Protein AF-A0A5C8I1K1-F1 (afdb_monomer_lite)

Structure (mmCIF, N/CA/C/O backbone):
data_AF-A0A5C8I1K1-F1
#
_entry.id   AF-A0A5C8I1K1-F1
#
loop_
_atom_site.group_PDB
_atom_site.id
_atom_site.type_symbol
_atom_site.label_atom_id
_atom_site.label_alt_id
_atom_site.label_comp_id
_atom_site.label_asym_id
_atom_site.label_entity_id
_atom_site.label_seq_id
_atom_site.pdbx_PDB_ins_code
_atom_site.Cartn_x
_atom_site.Cartn_y
_atom_site.Cartn_z
_atom_site.occupancy
_atom_site.B_iso_or_equiv
_atom_site.auth_seq_id
_atom_site.auth_comp_id
_atom_site.auth_asym_id
_atom_site.auth_atom_id
_atom_site.pdbx_PDB_model_num
ATOM 1 N N . MET A 1 1 ? 24.260 -15.957 4.830 1.00 52.78 1 MET A N 1
ATOM 2 C CA . MET A 1 1 ? 23.474 -16.731 3.840 1.00 52.78 1 MET A CA 1
ATOM 3 C C . MET A 1 1 ? 22.356 -17.587 4.437 1.00 52.78 1 MET A C 1
ATOM 5 O O . MET A 1 1 ? 21.300 -17.612 3.821 1.00 52.78 1 MET A O 1
ATOM 9 N N . SER A 1 2 ? 22.524 -18.307 5.565 1.00 58.84 2 SER A N 1
ATOM 10 C CA . SER A 1 2 ? 21.378 -18.971 6.241 1.00 58.84 2 SER A CA 1
ATOM 11 C C . SER A 1 2 ? 20.695 -18.101 7.308 1.00 58.84 2 SER A C 1
ATOM 13 O O . SER A 1 2 ? 19.540 -18.364 7.617 1.00 58.84 2 SER A O 1
ATOM 15 N N . GLY A 1 3 ? 21.390 -17.091 7.851 1.00 59.41 3 GLY A N 1
ATOM 16 C CA . GLY A 1 3 ? 20.827 -16.131 8.815 1.00 59.41 3 GLY A CA 1
ATOM 17 C C . GLY A 1 3 ? 19.867 -15.143 8.152 1.00 59.41 3 GLY A C 1
ATOM 18 O O . GLY A 1 3 ? 18.716 -15.062 8.540 1.00 59.41 3 GLY A O 1
ATOM 19 N N . ASP A 1 4 ? 20.291 -14.533 7.046 1.00 62.56 4 ASP A N 1
ATOM 20 C CA . ASP A 1 4 ? 19.540 -13.466 6.361 1.00 62.56 4 ASP A CA 1
ATOM 21 C C . ASP A 1 4 ? 18.127 -13.898 5.906 1.00 62.56 4 ASP A C 1
ATOM 23 O O . ASP A 1 4 ? 17.159 -13.152 6.018 1.00 62.56 4 ASP A O 1
ATOM 27 N N . ARG A 1 5 ? 17.976 -15.140 5.422 1.00 63.59 5 ARG A N 1
ATOM 28 C CA . ARG A 1 5 ? 16.662 -15.686 5.024 1.00 63.59 5 ARG A CA 1
ATOM 29 C C . ARG A 1 5 ? 15.757 -15.936 6.229 1.00 63.59 5 ARG A C 1
ATOM 31 O O . ARG A 1 5 ? 14.549 -15.746 6.145 1.00 63.59 5 ARG A O 1
ATOM 38 N N . HIS A 1 6 ? 16.352 -16.379 7.334 1.00 68.19 6 HIS A N 1
ATOM 39 C CA . HIS A 1 6 ? 15.637 -16.609 8.582 1.00 68.19 6 HIS A CA 1
ATOM 40 C C . HIS A 1 6 ? 15.154 -15.284 9.186 1.00 68.19 6 HIS A C 1
ATOM 42 O O . HIS A 1 6 ? 14.041 -15.222 9.699 1.00 68.19 6 HIS A O 1
ATOM 48 N N . ASP A 1 7 ? 15.939 -14.214 9.039 1.00 75.50 7 ASP A N 1
ATOM 49 C CA . ASP A 1 7 ? 15.581 -12.871 9.500 1.00 75.50 7 ASP A CA 1
ATOM 50 C C . ASP A 1 7 ? 14.421 -12.273 8.684 1.00 75.50 7 ASP A C 1
ATOM 52 O O . ASP A 1 7 ? 13.480 -11.734 9.268 1.00 75.50 7 ASP A O 1
ATOM 56 N N . SER A 1 8 ? 14.412 -12.448 7.355 1.00 78.62 8 SER A N 1
ATOM 57 C CA . SER A 1 8 ? 13.278 -12.061 6.492 1.00 78.62 8 SER A CA 1
ATOM 58 C C . SER A 1 8 ? 11.990 -12.833 6.831 1.00 78.62 8 SER A C 1
ATOM 60 O O . SER A 1 8 ? 10.922 -12.240 7.010 1.00 78.62 8 SER A O 1
ATOM 62 N N . GLU A 1 9 ? 12.069 -14.157 7.000 1.00 81.75 9 GLU A N 1
ATOM 63 C CA . GLU A 1 9 ? 10.913 -14.966 7.413 1.00 81.75 9 GLU A CA 1
ATOM 64 C C . GLU A 1 9 ? 10.398 -14.558 8.803 1.00 81.75 9 GLU A C 1
ATOM 66 O O . GLU A 1 9 ? 9.186 -14.431 9.005 1.00 81.75 9 GLU A O 1
ATOM 71 N N . SER A 1 10 ? 11.311 -14.289 9.740 1.00 84.50 10 SER A N 1
ATOM 72 C CA . SER A 1 10 ? 10.992 -13.817 11.090 1.00 84.50 10 SER A CA 1
ATOM 73 C C . SER A 1 10 ? 10.306 -12.446 11.073 1.00 84.50 10 SER A C 1
ATOM 75 O O . SER A 1 10 ? 9.280 -12.261 11.733 1.00 84.50 10 SER A O 1
ATOM 77 N N . LEU A 1 11 ? 10.784 -11.504 10.252 1.00 86.56 11 LEU A N 1
ATOM 78 C CA . LEU A 1 11 ? 10.153 -10.195 10.060 1.00 86.56 11 LEU A CA 1
ATOM 79 C C . LEU A 1 11 ? 8.714 -10.330 9.556 1.00 86.56 11 LEU A C 1
ATOM 81 O O . LEU A 1 11 ? 7.791 -9.753 10.132 1.00 86.56 11 LEU A O 1
ATOM 85 N N . ARG A 1 12 ? 8.506 -11.105 8.488 1.00 89.00 12 ARG A N 1
ATOM 86 C CA . ARG A 1 12 ? 7.179 -11.322 7.891 1.00 89.00 12 ARG A CA 1
ATOM 87 C C . ARG A 1 12 ? 6.207 -11.975 8.882 1.00 89.00 12 ARG A C 1
ATOM 89 O O . ARG A 1 12 ? 5.030 -11.599 8.942 1.00 89.00 12 ARG A O 1
ATOM 96 N N . ALA A 1 13 ? 6.696 -12.915 9.694 1.00 87.25 13 ALA A N 1
ATOM 97 C CA . ALA A 1 13 ? 5.924 -13.510 10.781 1.00 87.25 13 ALA A CA 1
ATOM 98 C C . ALA A 1 13 ? 5.554 -12.466 11.850 1.00 87.25 13 ALA A C 1
ATOM 100 O O . ALA A 1 13 ? 4.394 -12.395 12.264 1.00 87.25 13 ALA A O 1
ATOM 101 N N . HIS A 1 14 ? 6.499 -11.605 12.239 1.00 90.56 14 HIS A N 1
ATOM 102 C CA . HIS A 1 14 ? 6.265 -10.546 13.219 1.00 90.56 14 HIS A CA 1
ATOM 103 C C . HIS A 1 14 ? 5.220 -9.535 12.734 1.00 90.56 14 HIS A C 1
ATOM 105 O O . HIS A 1 14 ? 4.278 -9.223 13.466 1.00 90.56 14 HIS A O 1
ATOM 111 N N . VAL A 1 15 ? 5.320 -9.110 11.471 1.00 92.19 15 VAL A N 1
ATOM 112 C CA . VAL A 1 15 ? 4.366 -8.211 10.803 1.00 92.19 15 VAL A CA 1
ATOM 113 C C . VAL A 1 15 ? 2.941 -8.730 10.929 1.00 92.19 15 VAL A C 1
ATOM 115 O O . VAL A 1 15 ? 2.056 -7.983 11.326 1.00 92.19 15 VAL A O 1
ATOM 118 N N . SER A 1 16 ? 2.710 -10.023 10.708 1.00 87.00 16 SER A N 1
ATOM 119 C CA . SER A 1 16 ? 1.366 -10.610 10.808 1.00 87.00 16 SER A CA 1
ATOM 120 C C . SER A 1 16 ? 0.750 -10.521 12.216 1.00 87.00 16 SER A C 1
ATOM 122 O O . SER A 1 16 ? -0.476 -10.504 12.343 1.00 87.00 16 SER A O 1
ATOM 124 N N . SER A 1 17 ? 1.584 -10.455 13.260 1.00 85.69 17 SER A N 1
ATOM 125 C CA . SER A 1 17 ? 1.177 -10.378 14.673 1.00 85.69 17 SER A CA 1
ATOM 126 C C . SER A 1 17 ? 1.163 -8.959 15.255 1.00 85.69 17 SER A C 1
ATOM 128 O O . SER A 1 17 ? 0.615 -8.743 16.336 1.00 85.69 17 SER A O 1
ATOM 130 N N . PHE A 1 18 ? 1.751 -7.988 14.554 1.00 90.00 18 PHE A N 1
ATOM 131 C CA . PHE A 1 18 ? 1.874 -6.618 15.033 1.00 90.00 18 PHE A CA 1
ATOM 132 C C . PHE A 1 18 ? 0.512 -5.914 15.066 1.00 90.00 18 PHE A C 1
ATOM 134 O O . PHE A 1 18 ? -0.189 -5.840 14.055 1.00 90.00 18 PHE A O 1
ATOM 141 N N . ALA A 1 19 ? 0.153 -5.367 16.229 1.00 86.19 19 ALA A N 1
ATOM 142 C CA . ALA A 1 19 ? -1.132 -4.705 16.466 1.00 86.19 19 ALA A CA 1
ATOM 143 C C . ALA A 1 19 ? -1.031 -3.175 16.622 1.00 86.19 19 ALA A C 1
ATOM 145 O O . ALA A 1 19 ? -2.059 -2.522 16.762 1.00 86.19 19 ALA A O 1
ATOM 146 N N . GLY A 1 20 ? 0.181 -2.604 16.626 1.00 86.50 20 GLY A N 1
ATOM 147 C CA . GLY A 1 20 ? 0.392 -1.189 16.959 1.00 86.50 20 GLY A CA 1
ATOM 148 C C . GLY A 1 20 ? -0.003 -0.202 15.857 1.00 86.50 20 GLY A C 1
ATOM 149 O O . GLY A 1 20 ? -0.354 0.929 16.161 1.00 86.50 20 GLY A O 1
ATOM 150 N N . ALA A 1 21 ? 0.053 -0.623 14.595 1.00 95.19 21 ALA A N 1
ATOM 151 C CA . ALA A 1 21 ? -0.306 0.172 13.422 1.00 95.19 21 ALA A CA 1
ATOM 152 C C . ALA A 1 21 ? -0.534 -0.762 12.216 1.00 95.19 21 ALA A C 1
ATOM 154 O O . ALA A 1 21 ? -0.095 -1.919 12.248 1.00 95.19 21 ALA A O 1
ATOM 155 N N . PRO A 1 22 ? -1.201 -0.309 11.143 1.00 98.00 22 PRO A N 1
ATOM 156 C CA . PRO A 1 22 ? -1.142 -0.973 9.846 1.00 98.00 22 PRO A CA 1
ATOM 157 C C . PRO A 1 22 ? 0.303 -1.175 9.393 1.00 98.00 22 PRO A C 1
ATOM 159 O O . PRO A 1 22 ? 1.097 -0.233 9.386 1.00 98.00 22 PRO A O 1
ATOM 162 N N . VAL A 1 23 ? 0.635 -2.401 8.997 1.00 97.56 23 VAL A N 1
ATOM 163 C CA . VAL A 1 23 ? 1.977 -2.727 8.519 1.00 97.56 23 VAL A CA 1
ATOM 164 C C . VAL A 1 23 ? 1.942 -3.814 7.454 1.00 97.56 23 VAL A C 1
ATOM 166 O O . VAL A 1 23 ? 1.181 -4.784 7.562 1.00 97.56 23 VAL A O 1
ATOM 169 N N . LEU A 1 24 ? 2.792 -3.664 6.441 1.00 97.75 24 LEU A N 1
ATOM 170 C CA . LEU A 1 24 ? 3.030 -4.677 5.420 1.00 97.75 24 LEU A CA 1
ATOM 171 C C . LEU A 1 24 ? 4.499 -4.732 5.001 1.00 97.75 24 LEU A C 1
ATOM 173 O O . LEU A 1 24 ? 5.255 -3.785 5.204 1.00 97.75 24 LEU A O 1
ATOM 177 N N . VAL A 1 25 ? 4.886 -5.852 4.398 1.00 96.75 25 VAL A N 1
ATOM 178 C CA . VAL A 1 25 ? 6.169 -6.050 3.720 1.00 96.75 25 VAL A CA 1
ATOM 179 C C . VAL A 1 25 ? 5.888 -6.315 2.256 1.00 96.75 25 VAL A C 1
ATOM 181 O O . VAL A 1 25 ? 4.995 -7.105 1.938 1.00 96.75 25 VAL A O 1
ATOM 184 N N . ARG A 1 26 ? 6.674 -5.708 1.372 1.00 95.69 26 ARG A N 1
ATOM 185 C CA . ARG A 1 26 ? 6.613 -5.950 -0.070 1.00 95.69 26 ARG A CA 1
ATOM 186 C C . ARG A 1 26 ? 7.982 -6.302 -0.645 1.00 95.69 26 ARG A C 1
ATOM 188 O O . ARG A 1 26 ? 9.004 -5.854 -0.124 1.00 95.69 26 ARG A O 1
ATOM 195 N N . ASP A 1 27 ? 7.995 -7.071 -1.730 1.00 95.12 27 ASP A N 1
ATOM 196 C CA . ASP A 1 27 ? 9.209 -7.340 -2.507 1.00 95.12 27 ASP A CA 1
ATOM 197 C C . ASP A 1 27 ? 9.557 -6.178 -3.452 1.00 95.12 27 ASP A C 1
ATOM 199 O O . ASP A 1 27 ? 8.813 -5.208 -3.621 1.00 95.12 27 ASP A O 1
ATOM 203 N N . ARG A 1 28 ? 10.708 -6.287 -4.110 1.00 93.31 28 ARG A N 1
ATOM 204 C CA . ARG A 1 28 ? 11.190 -5.339 -5.121 1.00 93.31 28 ARG A CA 1
ATOM 205 C C . ARG A 1 28 ? 10.287 -5.198 -6.349 1.00 93.31 28 ARG A C 1
ATOM 207 O O . ARG A 1 28 ? 10.450 -4.253 -7.113 1.00 93.31 28 ARG A O 1
ATOM 214 N N . HIS A 1 29 ? 9.364 -6.124 -6.580 1.00 95.12 29 HIS A N 1
ATOM 215 C CA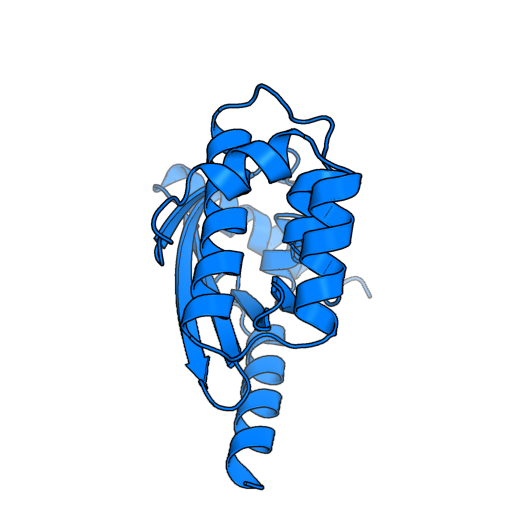 . HIS A 1 29 ? 8.392 -6.068 -7.675 1.00 95.12 29 HIS A CA 1
ATOM 216 C C . HIS A 1 29 ? 7.051 -5.479 -7.213 1.00 95.12 29 HIS A C 1
ATOM 218 O O . HIS A 1 29 ? 6.112 -5.423 -8.006 1.00 95.12 29 HIS A O 1
ATOM 224 N N . LEU A 1 30 ? 6.982 -5.010 -5.962 1.00 96.12 30 LEU A N 1
ATOM 225 C CA . LEU A 1 30 ? 5.813 -4.458 -5.276 1.00 96.12 30 LEU A CA 1
ATOM 226 C C . LEU A 1 30 ? 4.714 -5.481 -4.965 1.00 96.12 30 LEU A C 1
ATOM 228 O O . LEU A 1 30 ? 3.540 -5.128 -4.858 1.00 96.12 30 LEU A O 1
ATOM 232 N N . THR A 1 31 ? 5.076 -6.751 -4.806 1.00 97.19 31 THR A N 1
ATOM 233 C CA . THR A 1 31 ? 4.167 -7.790 -4.310 1.00 97.19 31 THR A CA 1
ATOM 234 C C . THR A 1 31 ? 4.169 -7.803 -2.790 1.00 97.19 31 THR A C 1
ATOM 236 O O . THR A 1 31 ? 5.232 -7.858 -2.174 1.00 97.19 31 THR A O 1
ATOM 239 N N . VAL A 1 32 ? 2.989 -7.793 -2.171 1.00 97.75 32 VAL A N 1
ATOM 240 C CA . VAL A 1 32 ? 2.843 -7.885 -0.714 1.00 97.75 32 VAL A CA 1
ATOM 241 C C . VAL A 1 32 ? 3.209 -9.296 -0.244 1.00 97.75 32 VAL A C 1
ATOM 243 O O . VAL A 1 32 ? 2.549 -10.273 -0.596 1.00 97.75 32 VAL A O 1
ATOM 246 N N . LEU A 1 33 ? 4.246 -9.404 0.582 1.00 96.19 33 LEU A N 1
ATOM 247 C CA . LEU A 1 33 ? 4.761 -10.663 1.134 1.00 96.19 33 LEU A CA 1
ATOM 248 C C . LEU A 1 33 ? 4.193 -10.967 2.521 1.00 96.19 33 LEU A C 1
ATOM 250 O O . LEU A 1 33 ? 4.008 -12.127 2.881 1.00 96.19 33 LEU A O 1
ATOM 254 N N . ALA A 1 34 ? 3.914 -9.924 3.301 1.00 96.75 34 ALA A N 1
ATOM 255 C CA . ALA A 1 34 ? 3.273 -10.014 4.604 1.00 96.75 34 ALA A CA 1
ATOM 256 C C . ALA A 1 34 ? 2.426 -8.768 4.838 1.00 96.75 34 ALA A C 1
ATOM 258 O O . ALA A 1 34 ? 2.772 -7.685 4.385 1.00 96.75 34 ALA A O 1
ATOM 259 N N . SER A 1 35 ? 1.327 -8.909 5.565 1.00 97.88 35 SER A N 1
ATOM 260 C CA . SER A 1 35 ? 0.488 -7.784 5.972 1.00 97.88 35 SER A CA 1
ATOM 261 C C . SER A 1 35 ? -0.209 -8.153 7.263 1.00 97.88 35 SER A C 1
ATOM 263 O O . SER A 1 35 ? -0.674 -9.287 7.410 1.00 97.88 35 SER A O 1
ATOM 265 N N . ASN A 1 36 ? -0.346 -7.208 8.185 1.00 97.31 36 ASN A N 1
ATOM 266 C CA . ASN A 1 36 ? -1.186 -7.430 9.352 1.00 97.31 36 ASN A CA 1
ATOM 267 C C . ASN A 1 36 ? -2.682 -7.286 8.993 1.00 97.31 36 ASN A C 1
ATOM 269 O O . ASN A 1 36 ? -3.021 -6.751 7.930 1.00 97.31 36 ASN A O 1
ATOM 273 N N . PRO A 1 37 ? -3.599 -7.797 9.838 1.00 96.50 37 PRO A N 1
ATOM 274 C CA . PRO A 1 37 ? -5.038 -7.676 9.604 1.00 96.50 37 PRO A CA 1
ATOM 275 C C . PRO A 1 37 ? -5.521 -6.229 9.459 1.00 96.50 37 PRO A C 1
ATOM 277 O O . PRO A 1 37 ? -6.414 -5.970 8.659 1.00 96.50 37 PRO A O 1
ATOM 280 N N . LEU A 1 38 ? -4.916 -5.294 10.199 1.00 97.38 38 LEU A N 1
ATOM 281 C CA . LEU A 1 38 ? -5.307 -3.889 10.170 1.00 97.38 38 LEU A CA 1
ATOM 282 C C . LEU A 1 38 ? -4.988 -3.229 8.820 1.00 97.38 38 LEU A C 1
ATOM 284 O O . LEU A 1 38 ? -5.847 -2.549 8.273 1.00 97.38 38 LEU A O 1
ATOM 288 N N . ALA A 1 39 ? -3.819 -3.493 8.228 1.00 97.56 39 ALA A N 1
ATOM 289 C CA . ALA A 1 39 ? -3.497 -3.036 6.876 1.00 97.56 39 ALA A CA 1
ATOM 290 C C . ALA A 1 39 ? -4.460 -3.620 5.832 1.00 97.56 39 ALA A C 1
ATOM 292 O O . ALA A 1 39 ? -5.007 -2.880 5.020 1.00 97.56 39 ALA A O 1
ATOM 293 N N . ARG A 1 40 ? -4.780 -4.918 5.898 1.00 96.62 40 ARG A N 1
ATOM 294 C CA . ARG A 1 40 ? -5.752 -5.525 4.964 1.00 96.62 40 ARG A CA 1
ATOM 295 C C . ARG A 1 40 ? -7.157 -4.928 5.062 1.00 96.62 40 ARG A C 1
ATOM 297 O O . ARG A 1 40 ? -7.895 -4.969 4.084 1.00 96.62 40 ARG A O 1
ATOM 304 N N . ALA A 1 41 ? -7.531 -4.383 6.218 1.00 96.19 41 ALA A N 1
ATOM 305 C CA . ALA A 1 41 ? -8.818 -3.719 6.405 1.00 96.19 41 ALA A CA 1
ATOM 306 C C . ALA A 1 41 ? -8.884 -2.316 5.769 1.00 96.19 41 ALA A C 1
ATOM 308 O O . ALA A 1 41 ? -9.976 -1.769 5.625 1.00 96.19 41 ALA A O 1
ATOM 309 N N . ILE A 1 42 ? -7.740 -1.734 5.391 1.00 96.31 42 ILE A N 1
ATOM 310 C CA . ILE A 1 42 ? -7.655 -0.412 4.749 1.00 96.31 42 ILE A CA 1
ATOM 311 C C . ILE A 1 42 ? -7.907 -0.518 3.248 1.00 96.31 42 ILE A C 1
ATOM 313 O O . ILE A 1 42 ? -8.612 0.313 2.684 1.00 96.31 42 ILE A O 1
ATOM 317 N N . SER A 1 43 ? -7.318 -1.520 2.590 1.00 94.25 43 SER A N 1
ATOM 318 C CA . SER A 1 43 ? -7.414 -1.681 1.140 1.00 94.25 43 SER A CA 1
ATOM 319 C C . SER A 1 43 ? -7.205 -3.137 0.713 1.00 94.25 43 SER A C 1
ATOM 321 O O . SER A 1 43 ? -6.288 -3.790 1.226 1.00 94.25 43 SER A O 1
ATOM 323 N N . PRO A 1 44 ? -7.954 -3.637 -0.293 1.00 92.88 44 PRO A N 1
ATOM 324 C CA . PRO A 1 44 ? -7.674 -4.925 -0.930 1.00 92.88 44 PRO A CA 1
ATOM 325 C C . PRO A 1 44 ? -6.256 -5.017 -1.510 1.00 92.88 44 PRO A C 1
ATOM 327 O O . PRO A 1 44 ? -5.693 -6.108 -1.568 1.00 92.88 44 PRO A O 1
ATOM 330 N N . ALA A 1 45 ? -5.651 -3.877 -1.873 1.00 94.62 45 ALA A N 1
ATOM 331 C CA . ALA A 1 45 ? -4.272 -3.800 -2.355 1.00 94.62 45 ALA A CA 1
ATOM 332 C C . ALA A 1 45 ? -3.255 -4.375 -1.356 1.00 94.62 45 ALA A C 1
ATOM 334 O O . ALA A 1 45 ? -2.197 -4.852 -1.753 1.00 94.62 45 ALA A O 1
ATOM 335 N N . PHE A 1 46 ? -3.565 -4.331 -0.057 1.00 96.69 46 PHE A N 1
ATOM 336 C CA . PHE A 1 46 ? -2.662 -4.756 1.014 1.00 96.69 46 PHE A CA 1
ATOM 337 C C . PHE A 1 46 ? -2.815 -6.240 1.376 1.00 96.69 46 PHE A C 1
ATOM 339 O O . PHE A 1 46 ? -2.201 -6.719 2.329 1.00 96.69 46 PHE A O 1
ATOM 346 N N . ALA A 1 47 ? -3.613 -7.007 0.630 1.00 96.69 47 ALA A N 1
ATOM 347 C CA . ALA A 1 47 ? -3.678 -8.451 0.810 1.00 96.69 47 ALA A CA 1
ATOM 348 C C . ALA A 1 47 ? -2.375 -9.139 0.358 1.00 96.69 47 ALA A C 1
ATOM 350 O O . ALA A 1 47 ? -1.760 -8.769 -0.639 1.00 96.69 47 ALA A O 1
ATOM 351 N N . VAL A 1 48 ? -1.962 -10.177 1.091 1.00 97.56 48 VAL A N 1
ATOM 352 C CA . VAL A 1 48 ? -0.763 -10.965 0.761 1.00 97.56 48 VAL A CA 1
ATOM 353 C C . VAL A 1 48 ? -0.913 -11.587 -0.629 1.00 97.56 48 VAL A C 1
ATOM 355 O O . VAL A 1 48 ? -1.949 -12.167 -0.944 1.00 97.56 48 VAL A O 1
ATOM 358 N N . GLY A 1 49 ? 0.130 -11.470 -1.451 1.00 96.94 49 GLY A N 1
ATOM 359 C CA . GLY A 1 49 ? 0.165 -11.933 -2.838 1.00 96.94 49 GLY A CA 1
ATOM 360 C C . GLY A 1 49 ? -0.342 -10.917 -3.864 1.00 96.94 49 GLY A C 1
ATOM 361 O O . GLY A 1 49 ? -0.112 -11.113 -5.057 1.00 96.94 49 GLY A O 1
ATOM 362 N N . VAL A 1 50 ? -0.982 -9.822 -3.439 1.00 97.19 50 VAL A N 1
ATOM 363 C CA . VAL A 1 50 ? -1.375 -8.745 -4.356 1.00 97.19 50 VAL A CA 1
ATOM 364 C C . VAL A 1 50 ? -0.142 -7.956 -4.780 1.00 97.19 50 VAL A C 1
ATOM 366 O O . VAL A 1 50 ? 0.729 -7.635 -3.971 1.00 97.19 50 VAL A O 1
ATOM 369 N N . ASN A 1 51 ? -0.066 -7.647 -6.074 1.00 97.31 51 ASN A N 1
ATOM 370 C CA . ASN A 1 51 ? 0.935 -6.744 -6.616 1.00 97.31 51 ASN A CA 1
ATOM 371 C C . ASN A 1 51 ? 0.360 -5.326 -6.671 1.00 97.31 51 ASN A C 1
ATOM 373 O O . ASN A 1 51 ? -0.613 -5.085 -7.386 1.00 97.31 51 ASN A O 1
ATOM 377 N N . LEU A 1 52 ? 0.967 -4.398 -5.932 1.00 95.94 52 LEU A N 1
ATOM 378 C CA . LEU A 1 52 ? 0.459 -3.033 -5.782 1.00 95.94 52 LEU A CA 1
ATOM 379 C C . LEU A 1 52 ? 0.380 -2.291 -7.123 1.00 95.94 52 LEU A C 1
ATOM 381 O O . LEU A 1 52 ? -0.552 -1.522 -7.340 1.00 95.94 52 LEU A O 1
ATOM 385 N N . ALA A 1 53 ? 1.309 -2.557 -8.047 1.00 95.44 53 ALA A N 1
ATOM 386 C CA . ALA A 1 53 ? 1.305 -1.933 -9.366 1.00 95.44 53 ALA A CA 1
ATOM 387 C C . ALA A 1 53 ? 0.188 -2.470 -10.268 1.00 95.44 53 ALA A C 1
ATOM 389 O O . ALA A 1 53 ? -0.517 -1.677 -10.888 1.00 95.44 53 ALA A O 1
ATOM 390 N N . ARG A 1 54 ? -0.047 -3.791 -10.286 1.00 95.12 54 ARG A N 1
ATOM 391 C CA . ARG A 1 54 ? -1.224 -4.354 -10.980 1.00 95.12 54 ARG A CA 1
ATOM 392 C C . ARG A 1 54 ? -2.521 -3.806 -10.407 1.00 95.12 54 ARG A C 1
ATOM 394 O O . ARG A 1 54 ? -3.379 -3.365 -11.165 1.00 95.12 54 ARG A O 1
ATOM 401 N N . TYR A 1 55 ? -2.623 -3.759 -9.081 1.00 93.38 55 TYR A N 1
ATOM 402 C CA . TYR A 1 55 ? -3.810 -3.228 -8.429 1.00 93.38 55 TYR A CA 1
ATOM 403 C C . TYR A 1 55 ? -4.075 -1.776 -8.852 1.00 93.38 55 TYR A C 1
ATOM 405 O O . TYR A 1 55 ? -5.178 -1.447 -9.281 1.00 93.38 55 TYR A O 1
ATOM 413 N N . ALA A 1 56 ? -3.050 -0.919 -8.790 1.00 91.88 56 ALA A N 1
ATOM 414 C CA . ALA A 1 56 ? -3.176 0.508 -9.073 1.00 91.88 56 ALA A CA 1
ATOM 415 C C . ALA A 1 56 ? -3.495 0.824 -10.548 1.00 91.88 56 ALA A C 1
ATOM 417 O O . ALA A 1 56 ? -4.261 1.744 -10.830 1.00 91.88 56 ALA A O 1
ATOM 418 N N . PHE A 1 57 ? -2.922 0.074 -11.493 1.00 91.69 57 PHE A N 1
ATOM 419 C CA . PHE A 1 57 ? -2.990 0.411 -12.920 1.00 91.69 57 PHE A CA 1
ATOM 420 C C . PHE A 1 57 ? -3.936 -0.464 -13.748 1.00 91.69 57 PHE A C 1
ATOM 422 O O . PHE A 1 57 ? -4.289 -0.062 -14.857 1.00 91.69 57 PHE A O 1
ATOM 429 N N . VAL A 1 58 ? -4.340 -1.633 -13.238 1.00 88.88 58 VAL A N 1
ATOM 430 C CA . VAL A 1 58 ? -5.192 -2.597 -13.953 1.00 88.88 58 VAL A CA 1
ATOM 431 C C . VAL A 1 58 ? -6.495 -2.839 -13.196 1.00 88.88 58 VAL A C 1
ATOM 433 O O . VAL A 1 58 ? -7.566 -2.553 -13.728 1.00 88.88 58 VAL A O 1
ATOM 436 N N . ASP A 1 59 ? -6.424 -3.313 -11.950 1.00 82.94 59 ASP A N 1
ATOM 437 C CA . ASP A 1 59 ? -7.622 -3.783 -11.234 1.00 82.94 59 ASP A CA 1
ATOM 438 C C . ASP A 1 59 ? -8.523 -2.630 -10.774 1.00 82.94 59 ASP A C 1
ATOM 440 O O . ASP A 1 59 ? -9.750 -2.733 -10.798 1.00 82.94 59 ASP A O 1
ATOM 444 N N . ALA A 1 60 ? -7.925 -1.504 -10.384 1.00 73.88 60 ALA A N 1
ATOM 445 C CA . ALA A 1 60 ? -8.637 -0.328 -9.896 1.00 73.88 60 ALA A CA 1
ATOM 446 C C . ALA A 1 60 ? -8.705 0.817 -10.925 1.00 73.88 60 ALA A C 1
ATOM 448 O O . ALA A 1 60 ? -8.974 1.961 -10.551 1.00 73.88 60 ALA A O 1
ATOM 449 N N . ALA A 1 61 ? -8.552 0.513 -12.223 1.00 60.34 61 ALA A N 1
ATOM 450 C CA . ALA A 1 61 ? -8.538 1.481 -13.331 1.00 60.34 61 ALA A CA 1
ATOM 451 C C . ALA A 1 61 ? -9.788 2.393 -13.430 1.00 60.34 61 ALA A C 1
ATOM 453 O O . ALA A 1 61 ? -9.769 3.395 -14.140 1.00 60.34 61 ALA A O 1
ATOM 454 N N . GLY A 1 62 ? -10.863 2.097 -12.688 1.00 56.69 62 GLY A N 1
ATOM 455 C CA . GLY A 1 62 ? -12.063 2.935 -12.583 1.00 56.69 62 GLY A CA 1
ATOM 456 C C . GLY A 1 62 ? -11.940 4.198 -11.712 1.00 56.69 62 GLY A C 1
ATOM 457 O O . GLY A 1 62 ? -12.917 4.933 -11.619 1.00 56.69 62 GLY A O 1
ATOM 458 N N . HIS A 1 63 ? -10.789 4.461 -11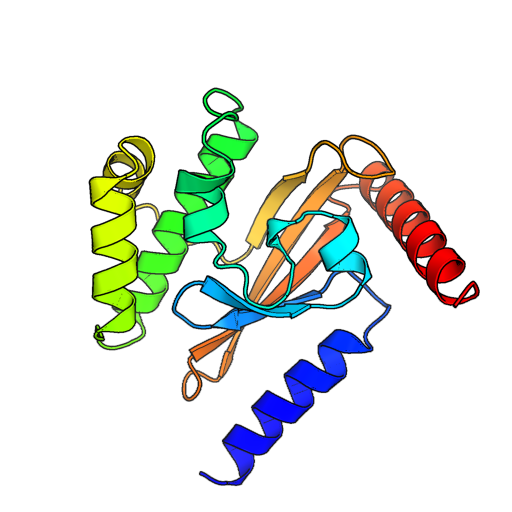.078 1.00 61.56 63 HIS A N 1
ATOM 459 C CA . HIS A 1 63 ? -10.574 5.626 -10.195 1.00 61.56 63 HIS A CA 1
ATOM 460 C C . HIS A 1 63 ? -9.887 6.825 -10.880 1.00 61.56 63 HIS A C 1
ATOM 462 O O . HIS A 1 63 ? -9.500 7.776 -10.201 1.00 61.56 63 HIS A O 1
ATOM 468 N N . ALA A 1 64 ? -9.728 6.795 -12.209 1.00 54.50 64 ALA A N 1
ATOM 469 C CA . ALA A 1 64 ? -9.122 7.887 -12.972 1.00 54.50 64 ALA A CA 1
ATOM 470 C C . ALA A 1 64 ? -9.872 9.219 -12.750 1.00 54.50 64 ALA A C 1
ATOM 472 O O . ALA A 1 64 ? -11.095 9.272 -12.897 1.00 54.50 64 ALA A O 1
ATOM 473 N N . GLY A 1 65 ? -9.140 10.288 -12.407 1.00 55.53 65 GLY A N 1
ATOM 474 C CA . GLY A 1 65 ? -9.699 11.618 -12.118 1.00 55.53 65 GLY A CA 1
ATOM 475 C C . GLY A 1 65 ? -9.926 11.927 -10.632 1.00 55.53 65 GLY A C 1
ATOM 476 O O . GLY A 1 65 ? -10.545 12.939 -10.308 1.00 55.53 65 GLY A O 1
ATOM 477 N N . ASN A 1 66 ? -9.447 11.069 -9.728 1.00 64.94 66 ASN A N 1
ATOM 478 C CA . ASN A 1 66 ? -9.285 11.389 -8.313 1.00 64.94 66 ASN A CA 1
ATOM 479 C C . ASN A 1 66 ? -7.823 11.795 -8.065 1.00 64.94 66 ASN A C 1
ATOM 481 O O . ASN A 1 66 ? -6.939 10.947 -8.164 1.00 64.94 66 ASN A O 1
ATOM 485 N N . ASP A 1 67 ? -7.576 13.054 -7.695 1.00 69.56 67 ASP A N 1
ATOM 486 C CA . ASP A 1 67 ? -6.224 13.599 -7.473 1.00 69.56 67 ASP A CA 1
ATOM 487 C C . ASP A 1 67 ? -5.366 12.735 -6.524 1.00 69.56 67 ASP A C 1
ATOM 489 O O . ASP A 1 67 ? -4.160 12.573 -6.723 1.00 69.56 67 ASP A O 1
ATOM 493 N N . GLY A 1 68 ? -5.982 12.124 -5.503 1.00 74.50 68 GLY A N 1
ATOM 494 C CA . GLY A 1 68 ? -5.286 11.224 -4.579 1.00 74.50 68 GLY A CA 1
ATOM 495 C C . GLY A 1 68 ? -4.840 9.913 -5.234 1.00 74.50 68 GLY A C 1
ATOM 496 O O . GLY A 1 68 ? -3.802 9.355 -4.875 1.00 74.50 68 GLY A O 1
ATOM 497 N N . TRP A 1 69 ? -5.594 9.430 -6.221 1.00 83.12 69 TRP A N 1
ATOM 498 C CA . TRP A 1 69 ? -5.257 8.239 -6.997 1.00 83.12 69 TRP A CA 1
ATOM 499 C C . TRP A 1 69 ? -4.133 8.506 -8.005 1.00 83.12 69 TRP A C 1
ATOM 501 O O . TRP A 1 69 ? -3.238 7.674 -8.176 1.00 83.12 69 TRP A O 1
ATOM 511 N N . ASP A 1 70 ? -4.124 9.687 -8.621 1.00 84.56 70 ASP A N 1
ATOM 512 C CA . ASP A 1 70 ? -3.071 10.097 -9.558 1.00 84.56 70 ASP A CA 1
ATOM 513 C C . ASP A 1 70 ? -1.715 10.250 -8.841 1.00 84.56 70 ASP A C 1
ATOM 515 O O . ASP A 1 70 ? -0.674 9.801 -9.336 1.00 84.56 70 ASP A O 1
ATOM 519 N N . ALA A 1 71 ? -1.720 10.782 -7.613 1.00 87.06 71 ALA A N 1
ATOM 520 C CA . ALA A 1 71 ? -0.533 10.811 -6.759 1.00 87.06 71 ALA A CA 1
ATOM 521 C C . ALA A 1 71 ? -0.052 9.395 -6.384 1.00 87.06 71 ALA A C 1
ATOM 523 O O . ALA A 1 71 ? 1.143 9.098 -6.476 1.00 87.06 71 ALA A O 1
ATOM 524 N N . ALA A 1 72 ? -0.972 8.498 -6.011 1.00 88.19 72 ALA A N 1
ATOM 525 C CA . ALA A 1 72 ? -0.638 7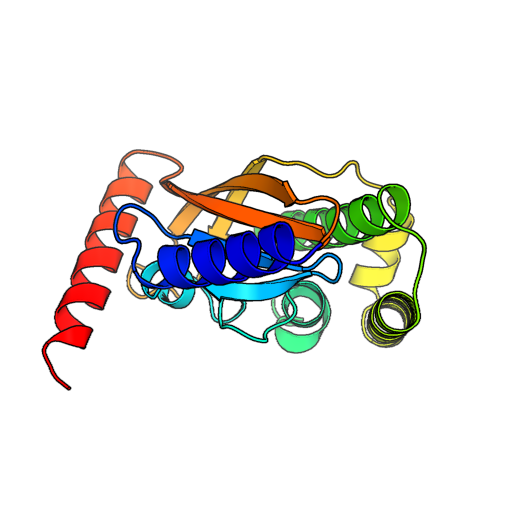.122 -5.645 1.00 88.19 72 ALA A CA 1
ATOM 526 C C . ALA A 1 72 ? -0.048 6.328 -6.824 1.00 88.19 72 ALA A C 1
ATOM 528 O O . ALA A 1 72 ? 0.970 5.653 -6.673 1.00 88.19 72 ALA A O 1
ATOM 529 N N . THR A 1 73 ? -0.645 6.427 -8.011 1.00 91.31 73 THR A N 1
ATOM 530 C CA . THR A 1 73 ? -0.152 5.751 -9.223 1.00 91.31 73 THR A CA 1
ATOM 531 C C . THR A 1 73 ? 1.219 6.281 -9.647 1.00 91.31 73 THR A C 1
ATOM 533 O O . THR A 1 73 ? 2.123 5.486 -9.920 1.00 91.31 73 THR A O 1
ATOM 536 N N . THR A 1 74 ? 1.429 7.601 -9.603 1.00 92.50 74 THR A N 1
ATOM 537 C CA . THR A 1 74 ? 2.743 8.219 -9.853 1.00 92.50 74 THR A CA 1
ATOM 538 C C . THR A 1 74 ? 3.807 7.680 -8.897 1.00 92.50 74 THR A C 1
ATOM 540 O O . THR A 1 74 ? 4.881 7.256 -9.333 1.00 92.50 74 THR A O 1
ATOM 543 N N . GLN A 1 75 ? 3.493 7.622 -7.602 1.00 94.19 75 GLN A N 1
ATOM 544 C CA . GLN A 1 75 ? 4.391 7.081 -6.585 1.00 94.19 75 GLN A CA 1
ATOM 545 C C . GLN A 1 75 ? 4.707 5.596 -6.822 1.00 94.19 75 GLN A C 1
ATOM 547 O O . GLN A 1 75 ? 5.863 5.191 -6.732 1.00 94.19 75 GLN A O 1
ATOM 552 N N . ILE A 1 76 ? 3.717 4.774 -7.178 1.00 94.88 76 ILE A N 1
ATOM 553 C CA . ILE A 1 76 ? 3.929 3.349 -7.476 1.00 94.88 76 ILE A CA 1
ATOM 554 C C . ILE A 1 76 ? 4.855 3.157 -8.688 1.00 94.88 76 ILE A C 1
ATOM 556 O O . ILE A 1 76 ? 5.744 2.301 -8.658 1.00 94.88 76 ILE A O 1
ATOM 560 N N . ALA A 1 77 ? 4.701 3.967 -9.742 1.00 95.75 77 ALA A N 1
ATOM 561 C CA . ALA A 1 77 ? 5.613 3.940 -10.885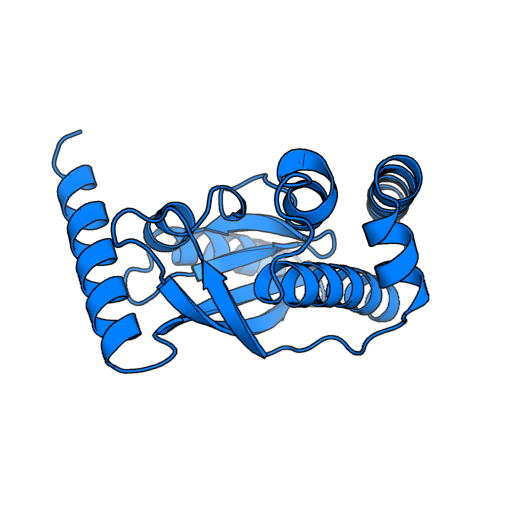 1.00 95.75 77 ALA A CA 1
ATOM 562 C C . ALA A 1 77 ? 7.044 4.351 -10.486 1.00 95.75 77 ALA A C 1
ATOM 564 O O . ALA A 1 77 ? 8.008 3.725 -10.937 1.00 95.75 77 ALA A O 1
ATOM 565 N N . ALA A 1 78 ? 7.187 5.352 -9.612 1.00 95.31 78 ALA A N 1
ATOM 566 C CA . ALA A 1 78 ? 8.477 5.776 -9.071 1.00 95.31 78 ALA A CA 1
ATOM 567 C C . ALA A 1 78 ? 9.139 4.684 -8.208 1.00 95.31 78 ALA A C 1
ATOM 569 O O . ALA A 1 78 ? 10.332 4.429 -8.355 1.00 95.31 78 ALA A O 1
ATOM 570 N N . MET A 1 79 ? 8.376 3.966 -7.376 1.00 94.44 79 MET A N 1
ATOM 571 C CA . MET A 1 79 ? 8.878 2.840 -6.572 1.00 94.44 79 MET A CA 1
ATOM 572 C C . MET A 1 79 ? 9.389 1.678 -7.439 1.00 94.44 79 MET A C 1
ATOM 574 O O . MET A 1 79 ? 10.409 1.064 -7.120 1.00 94.44 79 MET A O 1
ATOM 578 N N . LEU A 1 80 ? 8.721 1.377 -8.562 1.00 94.12 80 LEU A N 1
ATOM 579 C CA . LEU A 1 80 ? 9.224 0.386 -9.521 1.00 94.12 80 LEU A CA 1
ATOM 580 C C . LEU A 1 80 ? 10.544 0.831 -10.171 1.00 94.12 80 LEU A C 1
ATOM 582 O O . LEU A 1 80 ? 11.426 -0.008 -10.354 1.00 94.12 80 LEU A O 1
ATOM 586 N N . ARG A 1 81 ? 10.717 2.124 -10.489 1.00 93.00 81 ARG A N 1
ATOM 587 C CA . ARG A 1 81 ? 12.021 2.645 -10.949 1.00 93.00 81 ARG A CA 1
ATOM 588 C C . ARG A 1 81 ? 13.086 2.538 -9.872 1.00 93.00 81 ARG A C 1
ATOM 590 O O . ARG A 1 81 ? 14.156 2.020 -10.159 1.00 93.00 81 ARG A O 1
ATOM 597 N N . GLU A 1 82 ? 12.777 2.940 -8.638 1.00 92.50 82 GLU A N 1
ATOM 598 C CA . GLU A 1 82 ? 13.717 2.845 -7.512 1.00 92.50 82 GLU A CA 1
ATOM 599 C C . GLU A 1 82 ? 14.260 1.416 -7.372 1.00 92.50 82 GLU A C 1
ATOM 601 O O . GLU A 1 82 ? 15.457 1.196 -7.195 1.00 92.50 82 GLU A O 1
ATOM 606 N N . SER A 1 83 ? 13.376 0.424 -7.498 1.00 90.62 83 SER A N 1
ATOM 607 C CA . SER A 1 83 ? 13.744 -0.990 -7.473 1.00 90.62 83 SER A CA 1
ATOM 608 C C . SER A 1 83 ? 14.671 -1.399 -8.624 1.00 90.62 83 SER A C 1
ATOM 610 O O . SER A 1 83 ? 15.577 -2.211 -8.421 1.00 90.62 83 SER A O 1
ATOM 612 N N . LEU A 1 84 ? 14.467 -0.851 -9.824 1.00 89.94 84 LEU A N 1
ATOM 613 C CA . LEU A 1 84 ? 15.334 -1.088 -10.980 1.00 89.94 84 LEU A CA 1
ATOM 614 C C . LEU A 1 84 ? 16.716 -0.445 -10.806 1.00 89.94 84 LEU A C 1
ATOM 616 O O . LEU A 1 84 ? 17.719 -1.049 -11.183 1.00 89.94 84 LEU A O 1
ATOM 620 N N . ASP A 1 85 ? 16.769 0.745 -10.211 1.00 89.75 85 ASP A N 1
ATOM 621 C CA . ASP A 1 85 ? 18.020 1.460 -9.953 1.00 89.75 85 ASP A CA 1
ATOM 622 C C . ASP A 1 85 ? 18.844 0.768 -8.861 1.00 89.75 85 ASP A C 1
ATOM 624 O O . ASP A 1 85 ? 20.067 0.653 -8.962 1.00 89.75 85 ASP A O 1
ATOM 628 N N . ARG A 1 86 ? 18.172 0.256 -7.822 1.00 89.25 86 ARG A N 1
ATOM 629 C CA . ARG A 1 86 ? 18.803 -0.465 -6.706 1.00 89.25 86 ARG A CA 1
ATOM 630 C C . ARG A 1 86 ? 19.228 -1.886 -7.065 1.00 89.25 86 ARG A C 1
ATOM 632 O O . ARG A 1 86 ? 20.226 -2.382 -6.545 1.00 89.25 86 ARG A O 1
ATOM 639 N N . HIS A 1 87 ? 18.474 -2.566 -7.925 1.00 87.75 87 HIS A N 1
ATOM 640 C CA . HIS A 1 87 ? 18.651 -3.992 -8.178 1.00 87.75 87 HIS A CA 1
ATOM 641 C C . HIS A 1 87 ? 18.636 -4.303 -9.671 1.00 87.75 87 HIS A C 1
ATOM 643 O O . HIS A 1 87 ? 17.770 -3.852 -10.416 1.00 87.75 87 HIS A O 1
ATOM 649 N N . ARG A 1 88 ? 19.532 -5.198 -10.107 1.00 87.94 88 ARG A N 1
ATOM 650 C CA . ARG A 1 88 ? 19.613 -5.608 -11.515 1.00 87.94 88 ARG A CA 1
ATOM 651 C C . ARG A 1 88 ? 18.256 -6.089 -12.034 1.00 87.94 88 ARG A C 1
ATOM 653 O O . ARG A 1 88 ? 17.582 -6.904 -11.396 1.00 87.94 88 ARG A O 1
ATOM 660 N N . GLU A 1 89 ? 17.888 -5.602 -13.211 1.00 89.44 89 GLU A N 1
ATOM 661 C CA . GLU A 1 89 ? 16.703 -6.035 -13.945 1.00 89.44 89 GLU A CA 1
ATOM 662 C C . GLU A 1 89 ? 16.647 -7.570 -14.075 1.00 89.44 89 GLU A C 1
ATOM 664 O O . GLU A 1 89 ? 17.631 -8.215 -14.456 1.00 89.44 89 GLU A O 1
ATOM 669 N N . ASP A 1 90 ? 15.485 -8.155 -13.781 1.00 92.69 90 ASP A N 1
ATOM 670 C CA . ASP A 1 90 ? 15.230 -9.589 -13.890 1.00 92.69 90 ASP A CA 1
ATOM 671 C C . ASP A 1 90 ? 13.982 -9.898 -14.739 1.00 92.69 90 ASP A C 1
ATOM 673 O O . ASP A 1 90 ? 13.255 -9.018 -15.204 1.00 92.69 90 ASP A O 1
ATOM 677 N N . GLY A 1 91 ? 13.755 -11.188 -15.004 1.00 94.50 91 GLY A N 1
ATOM 678 C CA . GLY A 1 91 ? 12.604 -11.645 -15.785 1.00 94.50 91 GLY A CA 1
ATOM 679 C C . GLY A 1 91 ? 11.246 -11.222 -15.200 1.00 94.50 91 GLY A C 1
ATOM 680 O O . GLY A 1 91 ? 10.407 -10.747 -15.965 1.00 94.50 91 GLY A O 1
ATOM 681 N N . PRO A 1 92 ? 10.994 -11.390 -13.885 1.00 93.12 92 PRO A N 1
ATOM 682 C CA . PRO A 1 92 ? 9.783 -10.881 -13.242 1.00 93.12 92 PRO A CA 1
ATOM 683 C C . PRO A 1 92 ? 9.564 -9.377 -13.432 1.00 93.12 92 PRO A C 1
ATOM 685 O O . PRO A 1 92 ? 8.453 -8.992 -13.793 1.00 93.12 92 PRO A O 1
ATOM 688 N N . PHE A 1 93 ? 10.606 -8.555 -13.277 1.00 94.19 93 PHE A N 1
ATOM 689 C CA . PHE A 1 93 ? 10.523 -7.108 -13.471 1.00 94.19 93 PHE A CA 1
ATOM 690 C C . PHE A 1 93 ? 10.111 -6.744 -14.905 1.00 94.19 93 PHE A C 1
ATOM 692 O O . PHE A 1 93 ? 9.162 -5.991 -15.114 1.00 94.19 93 PHE A O 1
ATOM 699 N N . ARG A 1 94 ? 10.747 -7.357 -15.914 1.00 94.56 94 ARG A N 1
ATOM 700 C CA . ARG A 1 94 ? 10.359 -7.175 -17.327 1.00 94.56 94 ARG A CA 1
ATOM 701 C C . ARG A 1 94 ? 8.906 -7.534 -17.591 1.00 94.56 94 ARG A C 1
ATOM 703 O O . ARG A 1 94 ? 8.237 -6.848 -18.358 1.00 94.56 94 ARG A O 1
ATOM 710 N N . ARG A 1 95 ? 8.427 -8.623 -16.981 1.00 95.12 95 ARG A N 1
ATOM 711 C CA . ARG A 1 95 ? 7.043 -9.070 -17.153 1.00 95.12 95 ARG A CA 1
ATOM 712 C C . ARG A 1 95 ? 6.058 -8.054 -16.597 1.00 95.12 95 ARG A C 1
ATOM 714 O O . ARG A 1 95 ? 5.135 -7.709 -17.319 1.00 95.12 95 ARG A O 1
ATOM 721 N N . ILE A 1 96 ? 6.262 -7.570 -15.368 1.00 95.50 96 ILE A N 1
ATOM 722 C CA . ILE A 1 96 ? 5.336 -6.596 -14.777 1.00 95.50 96 ILE A CA 1
ATOM 723 C C . ILE A 1 96 ? 5.346 -5.277 -15.554 1.00 95.50 96 ILE A C 1
ATOM 725 O O . ILE A 1 96 ? 4.283 -4.803 -15.925 1.00 95.50 96 ILE A O 1
ATOM 729 N N . VAL A 1 97 ? 6.513 -4.722 -15.897 1.00 94.62 97 VAL A N 1
ATOM 730 C CA . VAL A 1 97 ? 6.571 -3.465 -16.665 1.00 94.62 97 VAL A CA 1
ATOM 731 C C . VAL A 1 97 ? 5.955 -3.636 -18.054 1.00 94.62 97 VAL A C 1
ATOM 733 O O . VAL A 1 97 ? 5.175 -2.793 -18.481 1.00 94.62 97 VAL A O 1
ATOM 736 N N . GLY A 1 98 ? 6.252 -4.736 -18.754 1.00 95.31 98 GLY A N 1
ATOM 737 C CA . GLY A 1 98 ? 5.678 -5.006 -20.074 1.00 95.31 98 GLY A CA 1
ATOM 738 C C . GLY A 1 98 ? 4.157 -5.185 -20.045 1.00 95.31 98 GLY A C 1
ATOM 739 O O . GLY A 1 98 ? 3.464 -4.651 -20.907 1.00 95.31 98 GLY A O 1
ATOM 740 N N . GLU A 1 99 ? 3.640 -5.900 -19.045 1.00 95.56 99 GLU A N 1
ATOM 741 C CA . GLU A 1 99 ? 2.202 -6.064 -18.811 1.00 95.56 99 GLU A CA 1
ATOM 742 C C . GLU A 1 99 ? 1.523 -4.714 -18.557 1.00 95.56 99 GLU A C 1
ATOM 744 O O . GLU A 1 99 ? 0.572 -4.368 -19.257 1.00 95.56 99 GLU A O 1
ATOM 749 N N . LEU A 1 100 ? 2.042 -3.922 -17.614 1.00 95.38 100 LEU A N 1
ATOM 750 C CA . LEU A 1 100 ? 1.463 -2.627 -17.256 1.00 95.38 100 LEU A CA 1
ATOM 751 C C . LEU A 1 100 ? 1.508 -1.635 -18.425 1.00 95.38 100 LEU A C 1
ATOM 753 O O . LEU A 1 100 ? 0.505 -0.979 -18.695 1.00 95.38 100 LEU A O 1
ATOM 757 N N . SER A 1 101 ? 2.612 -1.580 -19.177 1.00 94.88 101 SER A N 1
ATOM 758 C CA . SER A 1 101 ? 2.720 -0.749 -20.386 1.00 94.88 101 SER A CA 1
ATOM 759 C C . SER A 1 101 ? 1.719 -1.145 -21.472 1.00 94.88 101 SER A C 1
ATOM 761 O O . SER A 1 101 ? 1.230 -0.286 -22.201 1.00 94.88 101 SER A O 1
ATOM 763 N N . ALA A 1 102 ? 1.403 -2.436 -21.604 1.00 94.88 102 ALA A N 1
ATOM 764 C CA . ALA A 1 102 ? 0.443 -2.910 -22.599 1.00 94.88 102 ALA A CA 1
ATOM 765 C C . ALA A 1 102 ? -1.016 -2.673 -22.179 1.00 94.88 102 ALA A C 1
ATOM 767 O O . ALA A 1 102 ? -1.880 -2.499 -23.038 1.00 94.88 102 ALA A O 1
ATOM 768 N N . MET A 1 103 ? -1.298 -2.697 -20.874 1.00 92.44 103 MET A N 1
ATOM 769 C CA . MET A 1 103 ? -2.660 -2.652 -20.335 1.00 92.44 103 MET A CA 1
ATOM 770 C C . MET A 1 103 ? -3.090 -1.269 -19.835 1.00 92.44 103 MET A C 1
ATOM 772 O O . MET A 1 103 ? -4.288 -1.041 -19.680 1.00 92.44 103 MET A O 1
ATOM 776 N N . SER A 1 104 ? -2.154 -0.349 -19.582 1.00 92.44 104 SER A N 1
ATOM 777 C CA . SER A 1 104 ? -2.441 0.929 -18.929 1.00 92.44 104 SER A CA 1
ATOM 778 C C . SER A 1 104 ? -1.688 2.101 -19.569 1.00 92.44 104 SER A C 1
ATOM 780 O O . SER A 1 104 ? -0.464 2.235 -19.479 1.00 92.44 104 SER A O 1
ATOM 782 N N . ALA A 1 105 ? -2.447 2.999 -20.204 1.00 90.69 105 ALA A N 1
ATOM 783 C CA . ALA A 1 105 ? -1.909 4.252 -20.732 1.00 90.69 105 ALA A CA 1
ATOM 784 C C . ALA A 1 105 ? -1.398 5.160 -19.602 1.00 90.69 105 ALA A C 1
ATOM 786 O O . ALA A 1 105 ? -0.304 5.709 -19.715 1.00 90.69 105 ALA A O 1
ATOM 787 N N . SER A 1 106 ? -2.124 5.233 -18.480 1.00 90.44 106 SER A N 1
ATOM 788 C CA . SER A 1 106 ? -1.702 6.013 -17.312 1.00 90.44 106 SER A CA 1
ATOM 789 C C . SER A 1 106 ? -0.418 5.468 -16.686 1.00 90.44 106 SER A C 1
ATOM 791 O O . SER A 1 106 ? 0.423 6.253 -16.253 1.00 90.44 106 SER A O 1
ATOM 793 N N . PHE A 1 107 ? -0.197 4.145 -16.707 1.00 93.62 107 PHE A N 1
ATOM 794 C CA . PHE A 1 107 ? 1.108 3.591 -16.342 1.00 93.62 107 PHE A CA 1
ATOM 795 C C . PHE A 1 107 ? 2.204 4.082 -17.278 1.00 93.62 107 PHE A C 1
ATOM 797 O O . PHE A 1 107 ? 3.248 4.499 -16.801 1.00 93.62 107 PHE A O 1
ATOM 804 N N . SER A 1 108 ? 1.984 4.051 -18.593 1.00 93.31 108 SER A N 1
ATOM 805 C CA . SER A 1 108 ? 2.991 4.483 -19.573 1.00 93.31 108 SER A CA 1
ATOM 806 C C . SER A 1 108 ? 3.376 5.957 -19.390 1.00 93.31 108 SER A C 1
ATOM 808 O O . SER A 1 108 ? 4.555 6.301 -19.456 1.00 93.31 108 SER A O 1
ATOM 810 N N . GLU A 1 109 ? 2.398 6.815 -19.094 1.00 92.38 109 GLU A N 1
ATOM 811 C CA . GLU A 1 109 ? 2.598 8.238 -18.794 1.00 92.38 109 GLU A CA 1
ATOM 812 C C . GLU A 1 109 ? 3.356 8.450 -17.478 1.00 92.38 109 GLU A C 1
ATOM 814 O O . GLU A 1 109 ? 4.414 9.084 -17.469 1.00 92.38 109 GLU A O 1
ATOM 819 N N . ALA A 1 110 ? 2.883 7.852 -16.378 1.00 93.06 110 ALA A N 1
ATOM 820 C CA . ALA A 1 110 ? 3.582 7.885 -15.093 1.00 93.06 110 ALA A CA 1
ATOM 821 C C . ALA A 1 110 ? 4.976 7.240 -15.190 1.00 93.06 110 ALA A C 1
ATOM 823 O O . ALA A 1 110 ? 5.903 7.598 -14.450 1.00 93.06 110 ALA A O 1
ATOM 824 N N . TRP A 1 111 ? 5.147 6.291 -16.119 1.00 94.56 111 TRP A N 1
ATOM 825 C CA . TRP A 1 111 ? 6.414 5.628 -16.343 1.00 94.56 111 TRP A CA 1
ATOM 826 C C . TRP A 1 111 ? 7.425 6.537 -17.060 1.00 94.56 111 TRP A C 1
ATOM 828 O O . TRP A 1 111 ? 8.603 6.586 -16.715 1.00 94.56 111 TRP A O 1
ATOM 838 N N . ALA A 1 112 ? 6.966 7.317 -18.032 1.00 93.69 112 ALA A N 1
ATOM 839 C CA . ALA A 1 112 ? 7.806 8.280 -18.738 1.00 93.69 112 ALA A CA 1
ATOM 840 C C . ALA A 1 112 ? 8.124 9.537 -17.907 1.00 93.69 112 ALA A C 1
ATOM 842 O O . ALA A 1 112 ? 9.097 10.227 -18.196 1.00 93.69 112 ALA A O 1
ATOM 843 N N . ALA A 1 113 ? 7.323 9.841 -16.880 1.00 91.75 113 ALA A N 1
ATOM 844 C CA . ALA A 1 113 ? 7.483 11.043 -16.064 1.00 91.75 113 ALA A CA 1
ATOM 845 C C . ALA A 1 113 ? 8.717 11.033 -15.141 1.00 91.75 113 ALA A C 1
ATOM 847 O O . ALA A 1 113 ? 9.065 12.082 -14.606 1.00 91.75 113 ALA A O 1
ATOM 848 N N . GLU A 1 114 ? 9.349 9.871 -14.919 1.00 89.25 114 GLU A N 1
ATOM 849 C CA . GLU A 1 114 ? 10.586 9.740 -14.121 1.00 89.25 114 GLU A CA 1
ATOM 850 C C . GLU A 1 114 ? 10.538 10.442 -12.749 1.00 89.25 114 GLU A C 1
ATOM 852 O O . GLU A 1 114 ? 11.532 10.969 -12.254 1.00 89.25 114 GLU A O 1
ATOM 857 N N . ALA A 1 115 ? 9.364 10.432 -12.107 1.00 90.56 115 ALA A N 1
ATOM 858 C CA . ALA A 1 115 ? 9.192 11.005 -10.778 1.00 90.56 115 ALA A CA 1
ATOM 859 C C . ALA A 1 115 ? 10.145 10.364 -9.755 1.00 90.56 115 ALA A C 1
ATOM 861 O O . ALA A 1 115 ? 10.382 9.153 -9.776 1.00 90.56 115 ALA A O 1
ATOM 862 N N . ALA A 1 116 ? 10.660 11.186 -8.838 1.00 89.62 116 ALA A N 1
ATOM 863 C CA . ALA A 1 116 ? 11.498 10.711 -7.747 1.00 89.62 116 ALA A CA 1
ATOM 864 C C . ALA A 1 116 ? 10.658 9.891 -6.747 1.00 89.62 116 ALA A C 1
ATOM 866 O O . ALA A 1 116 ? 9.576 10.341 -6.359 1.00 89.62 116 ALA A O 1
ATOM 867 N N . PRO A 1 117 ? 11.139 8.719 -6.299 1.00 88.31 117 PRO A N 1
ATOM 868 C CA . PRO A 1 117 ? 10.427 7.912 -5.317 1.00 88.31 117 PRO A CA 1
ATOM 869 C C . PRO A 1 117 ? 10.411 8.613 -3.956 1.00 88.31 117 PRO A C 1
ATOM 871 O O . PRO A 1 117 ? 11.450 9.049 -3.454 1.00 88.31 117 PRO A O 1
ATOM 874 N N . ALA A 1 118 ? 9.239 8.686 -3.329 1.00 90.81 118 ALA A N 1
ATOM 875 C CA . ALA A 1 118 ? 9.115 9.142 -1.950 1.00 90.81 118 ALA A CA 1
ATOM 876 C C . ALA A 1 118 ? 9.111 7.949 -0.981 1.00 90.81 118 ALA A C 1
ATOM 878 O O . ALA A 1 118 ? 8.416 6.962 -1.193 1.00 90.81 118 ALA A O 1
ATOM 879 N N . ARG A 1 119 ? 9.870 8.030 0.115 1.00 90.44 119 ARG A N 1
ATOM 880 C CA . ARG A 1 119 ? 9.841 7.014 1.191 1.00 90.44 119 ARG A CA 1
ATOM 881 C C . ARG A 1 119 ? 8.760 7.297 2.233 1.00 90.44 119 ARG A C 1
ATOM 883 O O . ARG A 1 119 ? 8.538 6.503 3.134 1.00 90.44 119 ARG A O 1
ATOM 890 N N . GLN A 1 120 ? 8.094 8.437 2.116 1.00 94.25 120 GLN A N 1
ATOM 891 C CA . GLN A 1 120 ? 6.982 8.830 2.960 1.00 94.25 120 GLN A CA 1
ATOM 892 C C . GLN A 1 120 ? 6.053 9.756 2.186 1.00 94.25 120 GLN A C 1
ATOM 894 O O . GLN A 1 120 ? 6.499 10.482 1.295 1.00 94.25 120 GLN A O 1
ATOM 899 N N . GLY A 1 121 ? 4.785 9.769 2.559 1.00 93.31 121 GLY A N 1
ATOM 900 C CA . GLY A 1 121 ? 3.800 10.660 1.965 1.00 93.31 121 GLY A CA 1
ATOM 901 C C . GLY A 1 121 ? 2.414 10.406 2.526 1.00 93.31 121 GLY A C 1
ATOM 902 O O . GLY A 1 121 ? 2.228 9.538 3.374 1.00 93.31 121 GLY A O 1
ATOM 903 N N . GLU A 1 122 ? 1.437 11.158 2.039 1.00 94.00 122 GLU A N 1
ATOM 904 C CA . GLU A 1 122 ? 0.037 10.971 2.402 1.00 94.00 122 GLU A CA 1
ATOM 905 C C . GLU A 1 122 ? -0.698 10.158 1.334 1.00 94.00 122 GLU A C 1
ATOM 907 O O . GLU A 1 122 ? -0.439 10.287 0.137 1.00 94.00 122 GLU A O 1
ATOM 912 N N . ALA A 1 123 ? -1.628 9.317 1.774 1.00 91.88 123 ALA A N 1
ATOM 913 C CA . ALA A 1 123 ? -2.519 8.546 0.925 1.00 91.88 123 ALA A CA 1
ATOM 914 C C . ALA A 1 123 ? -3.932 8.570 1.510 1.00 91.88 123 ALA A C 1
ATOM 916 O O . ALA A 1 123 ? -4.134 8.409 2.715 1.00 91.88 123 ALA A O 1
ATOM 917 N N . THR A 1 124 ? -4.922 8.754 0.640 1.00 92.44 124 THR A N 1
ATOM 918 C CA . THR A 1 124 ? -6.335 8.734 1.026 1.00 92.44 124 THR A CA 1
ATOM 919 C C . THR A 1 124 ? -6.968 7.437 0.556 1.00 92.44 124 THR A C 1
ATOM 921 O O . THR A 1 124 ? -6.953 7.126 -0.634 1.00 92.44 124 THR A O 1
ATOM 924 N N . PHE A 1 125 ? -7.542 6.687 1.491 1.00 91.88 125 PHE A N 1
ATOM 925 C CA . PHE A 1 125 ? -8.234 5.432 1.228 1.00 91.88 125 PHE A CA 1
ATOM 926 C C . PHE A 1 125 ? -9.740 5.637 1.346 1.00 91.88 125 PHE A C 1
ATOM 928 O O . PHE A 1 125 ? -10.243 6.135 2.354 1.00 91.88 125 PHE A O 1
ATOM 935 N N . LEU A 1 126 ? -10.459 5.239 0.300 1.00 89.31 126 LEU A N 1
ATOM 936 C CA . LEU A 1 126 ? -11.914 5.311 0.221 1.00 89.31 126 LEU A CA 1
ATOM 937 C C . LEU A 1 126 ? -12.526 3.922 0.413 1.00 89.31 126 LEU A C 1
ATOM 939 O O . LEU A 1 126 ? -11.877 2.906 0.176 1.00 89.31 126 LEU A O 1
ATOM 943 N N . GLY A 1 127 ? -13.794 3.876 0.828 1.00 87.12 127 GLY A N 1
ATOM 944 C CA . GLY A 1 127 ? -14.530 2.615 0.975 1.00 87.12 127 GLY A CA 1
ATOM 945 C C . GLY A 1 127 ? -14.084 1.750 2.158 1.00 87.12 127 GLY A C 1
ATOM 946 O O . GLY A 1 127 ? -14.434 0.573 2.213 1.00 87.12 127 GLY A O 1
ATOM 947 N N . THR A 1 128 ? -13.334 2.313 3.111 1.00 93.94 128 THR A N 1
ATOM 948 C CA . THR A 1 128 ? -13.005 1.611 4.357 1.00 93.94 128 THR A CA 1
ATOM 949 C C . THR A 1 128 ? -14.252 1.483 5.241 1.00 93.94 128 THR A C 1
ATOM 951 O O . THR A 1 128 ? -15.213 2.245 5.100 1.00 93.94 128 THR A O 1
ATOM 954 N N . ALA A 1 129 ? -14.231 0.576 6.222 1.00 95.44 129 ALA A N 1
ATOM 955 C CA . ALA A 1 129 ? -15.323 0.448 7.197 1.00 95.44 129 ALA A CA 1
ATOM 956 C C . ALA A 1 129 ? -15.550 1.723 8.043 1.00 95.44 129 ALA A C 1
ATOM 958 O O . ALA A 1 129 ? -16.592 1.860 8.679 1.00 95.44 129 ALA A O 1
ATOM 959 N N . VAL A 1 130 ? -14.589 2.654 8.040 1.00 96.69 130 VAL A N 1
ATOM 960 C CA . VAL A 1 130 ? -14.652 3.956 8.722 1.00 96.69 130 VAL A CA 1
ATOM 961 C C . VAL A 1 130 ? -14.774 5.133 7.738 1.00 96.69 130 VAL A C 1
ATOM 963 O O . VAL A 1 130 ? -14.559 6.284 8.113 1.00 96.69 130 VAL A O 1
ATOM 966 N N . GLY A 1 131 ? -15.153 4.858 6.483 1.00 94.62 131 GLY A N 1
ATOM 967 C CA . GLY A 1 131 ? -15.320 5.855 5.425 1.00 94.62 131 GLY A CA 1
ATOM 968 C C . GLY A 1 131 ? -13.998 6.248 4.762 1.00 94.62 131 GLY A C 1
ATOM 969 O O . GLY A 1 131 ? -13.179 5.388 4.438 1.00 94.62 131 GLY A O 1
ATOM 970 N N . GLU A 1 132 ? -13.808 7.546 4.524 1.00 94.69 132 GLU A N 1
ATOM 971 C CA . GLU A 1 132 ? -12.529 8.094 4.063 1.00 94.69 132 GLU A CA 1
ATOM 972 C C . GLU A 1 132 ? -11.494 8.078 5.195 1.00 94.69 132 GLU A C 1
ATOM 974 O O . GLU A 1 132 ? -11.744 8.594 6.293 1.00 94.69 132 GLU A O 1
ATOM 979 N N . LEU A 1 133 ? -10.320 7.522 4.898 1.00 95.69 133 LEU A N 1
ATOM 980 C CA . LEU A 1 133 ? -9.200 7.397 5.819 1.00 95.69 133 LEU A CA 1
ATOM 981 C C . LEU A 1 133 ? -7.926 7.979 5.190 1.00 95.69 133 LEU A C 1
ATOM 983 O O . LEU A 1 133 ? -7.387 7.420 4.236 1.00 95.69 133 LEU A O 1
ATOM 987 N N . ARG A 1 134 ? -7.443 9.100 5.737 1.00 96.38 134 ARG A N 1
ATOM 988 C CA . ARG A 1 134 ? -6.200 9.766 5.318 1.00 96.38 134 ARG A CA 1
ATOM 989 C C . ARG A 1 134 ? -5.036 9.278 6.168 1.00 96.38 134 ARG A C 1
ATOM 991 O O . ARG A 1 134 ? -5.067 9.423 7.386 1.00 96.38 134 ARG A O 1
ATOM 998 N N . LEU A 1 135 ? -4.021 8.701 5.542 1.00 97.31 135 LEU A N 1
ATOM 999 C CA . LEU A 1 135 ? -2.884 8.112 6.240 1.00 97.31 135 LEU A CA 1
ATOM 1000 C C . LEU A 1 135 ? -1.575 8.693 5.734 1.00 97.31 135 LEU A C 1
ATOM 1002 O O . LEU A 1 135 ? -1.428 8.937 4.541 1.00 97.31 135 LEU A O 1
ATOM 1006 N N . VAL A 1 136 ? -0.609 8.827 6.632 1.00 97.38 136 VAL A N 1
ATOM 1007 C CA . VAL A 1 136 ? 0.797 8.993 6.268 1.00 97.38 136 VAL A CA 1
ATOM 1008 C C . VAL A 1 136 ? 1.416 7.607 6.191 1.00 97.38 136 VAL A C 1
ATOM 1010 O O . VAL A 1 136 ? 1.301 6.830 7.139 1.00 97.38 136 VAL A O 1
ATOM 1013 N N . TYR A 1 137 ? 2.062 7.287 5.075 1.00 96.19 137 TYR A N 1
ATOM 1014 C CA . TYR A 1 137 ? 2.880 6.088 4.950 1.00 96.19 137 TYR A CA 1
ATOM 1015 C C . TYR A 1 137 ? 4.356 6.426 5.167 1.00 96.19 137 TYR A C 1
ATOM 1017 O O . TYR A 1 137 ? 4.821 7.495 4.777 1.00 96.19 137 TYR A O 1
ATOM 1025 N N . HIS A 1 138 ? 5.092 5.481 5.744 1.00 96.44 138 HIS A N 1
ATOM 1026 C CA . HIS A 1 138 ? 6.550 5.460 5.793 1.00 96.44 138 HIS A CA 1
ATOM 1027 C C . HIS A 1 138 ? 7.034 4.109 5.285 1.00 96.44 138 HIS A C 1
ATOM 1029 O O . HIS A 1 138 ? 6.526 3.072 5.715 1.00 96.44 138 HIS A O 1
ATOM 1035 N N . GLU A 1 139 ? 8.011 4.115 4.387 1.00 94.06 139 GLU A N 1
ATOM 1036 C CA . GLU A 1 139 ? 8.560 2.919 3.773 1.00 94.06 139 GLU A CA 1
ATOM 1037 C C . GLU A 1 139 ? 10.083 2.857 3.911 1.00 94.06 139 GLU A C 1
ATOM 1039 O O . GLU A 1 139 ? 10.814 3.730 3.447 1.00 94.06 139 GLU A O 1
ATOM 1044 N N . GLU A 1 140 ? 10.588 1.750 4.445 1.00 92.12 140 GLU A N 1
ATOM 1045 C CA . GLU A 1 140 ? 12.019 1.522 4.660 1.00 92.12 140 GLU A CA 1
ATOM 1046 C C . GLU A 1 140 ? 12.443 0.179 4.068 1.00 92.12 140 GLU A C 1
ATOM 1048 O O . GLU A 1 140 ? 11.789 -0.842 4.289 1.00 92.12 140 GLU A O 1
ATOM 1053 N N . TRP A 1 141 ? 13.526 0.177 3.284 1.00 89.94 141 TRP A N 1
ATOM 1054 C CA . TRP A 1 141 ? 14.127 -1.062 2.792 1.00 89.94 141 TRP A CA 1
ATOM 1055 C C . TRP A 1 141 ? 14.760 -1.767 3.983 1.00 89.94 141 TRP A C 1
ATOM 1057 O O . TRP A 1 141 ? 15.555 -1.172 4.706 1.00 89.94 141 TRP A O 1
ATOM 1067 N N . VAL A 1 142 ? 14.377 -3.019 4.209 1.00 85.88 142 VAL A N 1
ATOM 1068 C CA . VAL A 1 142 ? 14.806 -3.762 5.400 1.00 85.88 142 VAL A CA 1
ATOM 1069 C C . VAL A 1 142 ? 16.030 -4.610 5.103 1.00 85.88 142 VAL A C 1
ATOM 1071 O O . VAL A 1 142 ? 16.899 -4.766 5.956 1.00 85.88 142 VAL A O 1
ATOM 1074 N N . ASP A 1 143 ? 16.109 -5.140 3.886 1.00 73.00 143 ASP A N 1
ATOM 1075 C CA . ASP A 1 143 ? 17.235 -5.948 3.451 1.00 73.00 143 ASP A CA 1
ATOM 1076 C C . ASP A 1 143 ? 17.422 -5.830 1.938 1.00 73.00 143 ASP A C 1
ATOM 1078 O O . ASP A 1 143 ? 16.550 -6.218 1.155 1.00 73.00 143 ASP A O 1
ATOM 1082 N N . ASP A 1 144 ? 18.585 -5.330 1.524 1.00 70.31 144 ASP A N 1
ATOM 1083 C CA . ASP A 1 144 ? 18.965 -5.244 0.113 1.00 70.31 144 ASP A CA 1
ATOM 1084 C C . ASP A 1 144 ? 19.236 -6.636 -0.499 1.00 70.31 144 ASP A C 1
ATOM 1086 O O . ASP A 1 144 ? 19.168 -6.799 -1.718 1.00 70.31 144 ASP A O 1
ATOM 1090 N N . THR A 1 145 ? 19.499 -7.657 0.327 1.00 72.69 145 THR A N 1
ATOM 1091 C CA . THR A 1 145 ? 19.748 -9.045 -0.099 1.00 72.69 145 THR A CA 1
ATOM 1092 C C . THR A 1 145 ? 18.474 -9.715 -0.602 1.00 72.69 145 THR A C 1
ATOM 1094 O O . THR A 1 145 ? 18.484 -10.362 -1.650 1.00 72.69 145 THR A O 1
ATOM 1097 N N . HIS A 1 146 ? 17.374 -9.558 0.138 1.00 71.50 146 HIS A N 1
ATOM 1098 C CA . HIS A 1 146 ? 16.058 -10.082 -0.244 1.00 71.50 146 HIS A CA 1
ATOM 1099 C C . HIS A 1 146 ? 15.206 -9.053 -0.991 1.00 71.50 146 HIS A C 1
ATOM 1101 O O . HIS A 1 146 ? 14.161 -9.405 -1.538 1.00 71.50 146 HIS A O 1
ATOM 1107 N N . ALA A 1 147 ? 15.688 -7.810 -1.062 1.00 87.12 147 ALA A N 1
ATOM 1108 C CA . ALA A 1 147 ? 15.044 -6.698 -1.734 1.00 87.12 147 ALA A CA 1
ATOM 1109 C C . ALA A 1 147 ? 13.602 -6.503 -1.227 1.00 87.12 147 ALA A C 1
ATOM 1111 O O . ALA A 1 147 ? 12.636 -6.474 -1.994 1.00 87.12 147 ALA A O 1
ATOM 1112 N N . GLU A 1 148 ? 13.474 -6.392 0.096 1.00 92.25 148 GLU A N 1
ATOM 1113 C CA . GLU A 1 148 ? 12.209 -6.202 0.808 1.00 92.25 148 GLU A CA 1
ATOM 1114 C C . GLU A 1 148 ? 12.133 -4.820 1.443 1.00 92.25 148 GLU A C 1
ATOM 1116 O O . GLU A 1 148 ? 13.133 -4.298 1.940 1.00 92.25 148 GLU A O 1
ATOM 1121 N N . ALA A 1 149 ? 10.929 -4.252 1.495 1.00 93.31 149 ALA A N 1
ATOM 1122 C CA . ALA A 1 149 ? 10.669 -3.078 2.318 1.00 93.31 149 ALA A CA 1
ATOM 1123 C C . ALA A 1 149 ? 9.447 -3.252 3.204 1.00 93.31 149 ALA A C 1
ATOM 1125 O O . ALA A 1 149 ? 8.470 -3.904 2.829 1.00 93.31 149 ALA A O 1
ATOM 1126 N N . LEU A 1 150 ? 9.527 -2.616 4.365 1.00 95.31 150 LEU A N 1
ATOM 1127 C CA . LEU A 1 150 ? 8.465 -2.480 5.341 1.00 95.31 150 LEU A CA 1
ATOM 1128 C C . LEU A 1 150 ? 7.740 -1.160 5.097 1.00 95.31 150 LEU A C 1
ATOM 1130 O O . LEU A 1 150 ? 8.389 -0.124 4.980 1.00 95.31 150 LEU A O 1
ATOM 1134 N N . MET A 1 151 ? 6.413 -1.197 5.082 1.00 96.75 151 MET A N 1
ATOM 1135 C CA . MET A 1 151 ? 5.563 -0.015 5.032 1.00 96.75 151 MET A CA 1
ATOM 1136 C C . MET A 1 151 ? 4.701 0.051 6.291 1.00 96.75 151 MET A C 1
ATOM 1138 O O . MET A 1 151 ? 3.986 -0.901 6.609 1.00 96.75 151 MET A O 1
ATOM 1142 N N . LEU A 1 152 ? 4.770 1.181 6.989 1.00 97.31 152 LEU A N 1
ATOM 1143 C CA . LEU A 1 152 ? 3.954 1.528 8.152 1.00 97.31 152 LEU A CA 1
ATOM 1144 C C . LEU A 1 152 ? 3.010 2.666 7.776 1.00 97.31 152 LEU A C 1
ATOM 1146 O O . LEU A 1 152 ? 3.418 3.574 7.053 1.00 97.31 152 LEU A O 1
ATOM 1150 N N . LEU A 1 153 ? 1.773 2.635 8.274 1.00 98.06 153 LEU A N 1
ATOM 1151 C CA . LEU A 1 153 ? 0.808 3.712 8.056 1.00 98.06 153 LEU A CA 1
ATOM 1152 C C . LEU A 1 153 ? 0.277 4.261 9.382 1.00 98.06 153 LEU A C 1
ATOM 1154 O O . LEU A 1 153 ? -0.013 3.493 10.294 1.00 98.06 153 LEU A O 1
ATOM 1158 N N . PHE A 1 154 ? 0.105 5.578 9.462 1.00 97.81 154 PHE A N 1
ATOM 1159 C CA . PHE A 1 154 ? -0.391 6.301 10.640 1.00 97.81 154 PHE A CA 1
ATOM 1160 C C . PHE A 1 154 ? -1.483 7.291 10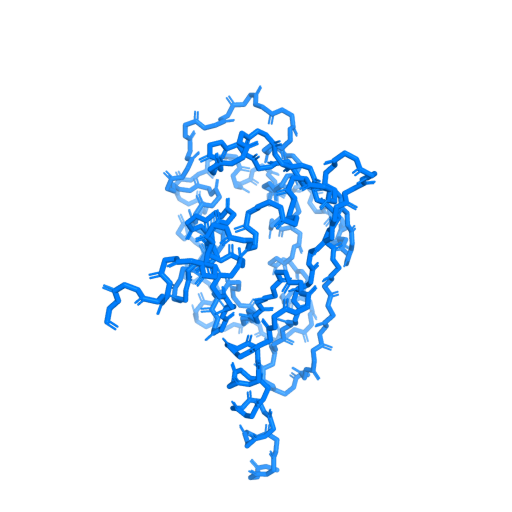.236 1.00 97.81 154 PHE A C 1
ATOM 1162 O O . PHE A 1 154 ? -1.536 7.691 9.071 1.00 97.81 154 PHE A O 1
ATOM 1169 N N . GLY A 1 155 ? -2.350 7.709 11.163 1.00 97.81 155 GLY A N 1
ATOM 1170 C CA . GLY A 1 155 ? -3.309 8.777 10.891 1.00 97.81 155 GLY A CA 1
ATOM 1171 C C . GLY A 1 155 ? -2.600 10.065 10.462 1.00 97.81 155 GLY A C 1
ATOM 1172 O O . GLY A 1 155 ? -1.654 10.498 11.116 1.00 97.81 155 GLY A O 1
ATOM 1173 N N . ALA A 1 156 ? -3.048 10.686 9.366 1.00 97.50 156 ALA A N 1
ATOM 1174 C CA . ALA A 1 156 ? -2.461 11.944 8.886 1.00 97.50 156 ALA A CA 1
ATOM 1175 C C . ALA A 1 15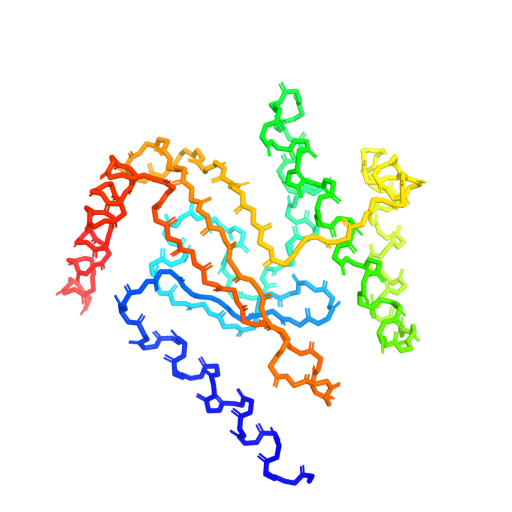6 ? -2.695 13.127 9.846 1.00 97.50 156 ALA A C 1
ATOM 1177 O O . ALA A 1 156 ? -1.942 14.097 9.860 1.00 97.50 156 ALA A O 1
ATOM 1178 N N . ASP A 1 157 ? -3.734 13.032 10.673 1.00 98.00 157 ASP A N 1
ATOM 1179 C CA . ASP A 1 157 ? -4.055 13.958 11.750 1.00 98.00 157 ASP A CA 1
ATOM 1180 C C . ASP A 1 157 ? -4.835 13.238 12.863 1.00 98.00 157 ASP A C 1
ATOM 1182 O O . ASP A 1 157 ? -5.065 12.027 12.818 1.00 98.00 157 ASP A O 1
ATOM 1186 N N . SER A 1 158 ? -5.257 13.983 13.886 1.00 97.81 158 SER A N 1
ATOM 1187 C CA . SER A 1 158 ? -5.991 13.423 15.024 1.00 97.81 158 SER A CA 1
ATOM 1188 C C . SER A 1 158 ? -7.344 12.810 14.648 1.00 97.81 158 SER A C 1
ATOM 1190 O O . SER A 1 158 ? -7.790 11.881 15.320 1.00 97.81 158 SER A O 1
ATOM 1192 N N . GLU A 1 159 ? -8.009 13.303 13.598 1.00 98.00 159 GLU A N 1
ATOM 1193 C CA . GLU A 1 159 ? -9.277 12.727 13.139 1.00 98.00 159 GLU A CA 1
ATOM 1194 C C . GLU A 1 159 ? -9.027 11.379 12.458 1.00 98.00 159 GLU A C 1
ATOM 1196 O O . GLU A 1 159 ? -9.691 10.384 12.763 1.00 98.00 159 GLU A O 1
ATOM 1201 N N . ALA A 1 160 ? -8.036 11.328 11.569 1.00 97.94 160 ALA A N 1
ATOM 1202 C CA . ALA A 1 160 ? -7.623 10.097 10.921 1.00 97.94 160 ALA A CA 1
ATOM 1203 C C . ALA A 1 160 ? -7.129 9.046 11.927 1.00 97.94 160 ALA A C 1
ATOM 1205 O O . ALA A 1 160 ? -7.473 7.874 11.795 1.00 97.94 160 ALA A O 1
ATOM 1206 N N . GLU A 1 161 ? -6.393 9.452 12.963 1.00 98.12 161 GLU A N 1
ATOM 1207 C CA . GLU A 1 161 ? -5.917 8.550 14.018 1.00 98.12 161 GLU A CA 1
ATOM 1208 C C . GLU A 1 161 ? -7.081 7.955 14.834 1.00 98.12 161 GLU A C 1
ATOM 1210 O O . GLU A 1 161 ? -7.105 6.758 15.143 1.00 98.12 161 GLU A O 1
ATOM 1215 N N . ALA A 1 162 ? -8.114 8.755 15.119 1.00 98.06 162 ALA A N 1
ATOM 1216 C CA . ALA A 1 162 ? -9.331 8.272 15.771 1.00 98.06 162 ALA A CA 1
ATOM 1217 C C . ALA A 1 162 ? -10.107 7.274 14.887 1.00 98.06 162 ALA A C 1
ATOM 1219 O O . ALA A 1 162 ? -10.589 6.241 15.372 1.00 98.06 162 ALA A O 1
ATOM 1220 N N . LYS A 1 163 ? -10.195 7.537 13.575 1.00 98.00 163 LYS A N 1
ATOM 1221 C CA . LYS A 1 163 ? -10.777 6.599 12.599 1.00 98.00 163 LYS A CA 1
ATOM 1222 C C . LYS A 1 163 ? -9.969 5.305 12.515 1.00 98.00 163 LYS A C 1
ATOM 1224 O O . LYS A 1 163 ? -10.556 4.224 12.534 1.00 98.00 163 LYS A O 1
ATOM 1229 N N . LEU A 1 164 ? -8.642 5.395 12.495 1.00 97.81 164 LEU A N 1
ATOM 1230 C CA . LEU A 1 164 ? -7.754 4.235 12.473 1.00 97.81 164 LEU A CA 1
ATOM 1231 C C . LEU A 1 164 ? -7.905 3.375 13.738 1.00 97.81 164 LEU A C 1
ATOM 1233 O O . LEU A 1 164 ? -8.023 2.153 13.644 1.00 97.81 164 LEU A O 1
ATOM 1237 N N . THR A 1 165 ? -8.012 4.002 14.911 1.00 97.25 165 THR A N 1
ATOM 1238 C CA . THR A 1 165 ? -8.298 3.315 16.185 1.00 97.25 165 THR A CA 1
ATOM 1239 C C . THR A 1 165 ? -9.655 2.599 16.154 1.00 97.25 165 THR A C 1
ATOM 1241 O O . THR A 1 165 ? -9.797 1.463 16.623 1.00 97.25 165 THR A O 1
ATOM 1244 N N . THR A 1 166 ? -10.666 3.237 15.559 1.00 97.38 166 THR A N 1
ATOM 1245 C CA . THR A 1 166 ? -11.993 2.633 15.373 1.00 97.38 166 THR A CA 1
ATOM 1246 C C . THR A 1 166 ? -11.912 1.413 14.453 1.00 97.38 166 THR A C 1
ATOM 1248 O O . THR A 1 166 ? -12.446 0.354 14.785 1.00 97.38 166 THR A O 1
ATOM 1251 N N . LEU A 1 167 ? -11.178 1.518 13.341 1.00 97.00 167 LEU A N 1
ATOM 1252 C CA . LEU A 1 167 ? -10.942 0.404 12.422 1.00 97.00 167 LEU A CA 1
ATOM 1253 C C . LEU A 1 167 ? -10.227 -0.765 13.119 1.00 97.00 167 LEU A C 1
ATOM 1255 O O . LEU A 1 167 ? -10.645 -1.913 12.971 1.00 97.00 167 LEU A O 1
ATOM 1259 N N . ALA A 1 168 ? -9.208 -0.484 13.936 1.00 96.00 168 ALA A N 1
ATOM 1260 C CA . ALA A 1 168 ? -8.506 -1.497 14.725 1.00 96.00 168 ALA A CA 1
ATOM 1261 C C . ALA A 1 168 ? -9.445 -2.251 15.679 1.00 96.00 168 ALA A C 1
ATOM 1263 O O . ALA A 1 168 ? -9.360 -3.475 15.793 1.00 96.00 168 ALA A O 1
ATOM 1264 N N . SER A 1 169 ? -10.392 -1.545 16.299 1.00 94.69 169 SER A N 1
ATOM 1265 C CA . SER A 1 169 ? -11.408 -2.154 17.165 1.00 94.69 169 SER A CA 1
ATOM 1266 C C . SER A 1 169 ? -12.357 -3.077 16.387 1.00 94.69 169 SER A C 1
ATOM 1268 O O . SER A 1 169 ? -12.662 -4.176 16.848 1.00 94.69 169 SER A O 1
ATOM 1270 N N . ILE A 1 170 ? -12.781 -2.678 15.180 1.00 94.25 170 ILE A N 1
ATOM 1271 C CA . ILE A 1 170 ? -13.621 -3.509 14.297 1.00 94.25 170 ILE A CA 1
ATOM 1272 C C . ILE A 1 170 ? -12.888 -4.806 13.923 1.00 94.25 170 ILE A C 1
ATOM 1274 O O . ILE A 1 170 ? -13.444 -5.897 14.055 1.00 94.25 170 ILE A O 1
ATOM 1278 N N . VAL A 1 171 ? -11.622 -4.695 13.510 1.00 92.44 171 VAL A N 1
ATOM 1279 C CA . VAL A 1 171 ? -10.782 -5.844 13.134 1.00 92.44 171 VAL A CA 1
ATOM 1280 C C . VAL A 1 171 ? -10.533 -6.774 14.326 1.00 92.44 171 VAL A C 1
ATOM 1282 O O . VAL A 1 171 ? -10.595 -7.994 14.175 1.00 92.44 171 VAL A O 1
ATOM 1285 N N . GLY A 1 172 ? -10.276 -6.218 15.514 1.00 86.62 172 GLY A N 1
ATOM 1286 C CA . GLY A 1 172 ? -10.083 -6.986 16.745 1.00 86.62 172 GLY A CA 1
ATOM 1287 C C . GLY A 1 172 ? -11.322 -7.791 17.142 1.00 86.62 172 GLY A C 1
ATOM 1288 O O . GLY A 1 172 ? -11.207 -8.970 17.470 1.00 86.62 172 GLY A O 1
ATOM 1289 N N . ASN A 1 173 ? -12.509 -7.192 17.031 1.00 78.44 173 ASN A N 1
ATOM 1290 C CA . ASN A 1 173 ? -13.775 -7.845 17.373 1.00 78.44 173 ASN A CA 1
ATOM 1291 C C . ASN A 1 173 ? -14.151 -8.965 16.387 1.00 78.44 173 ASN A C 1
ATOM 1293 O O . ASN A 1 173 ? -14.692 -9.990 16.803 1.00 78.44 173 ASN A O 1
ATOM 1297 N N . GLY A 1 174 ? -13.816 -8.811 15.101 1.00 62.84 174 GLY A N 1
ATOM 1298 C CA . GLY A 1 174 ? -14.029 -9.847 14.084 1.00 62.84 174 GLY A CA 1
ATOM 1299 C C . GLY A 1 174 ? -13.186 -11.112 14.292 1.00 62.84 174 GLY A C 1
ATOM 1300 O O . GLY A 1 174 ? -13.584 -12.185 13.861 1.00 62.84 174 GLY A O 1
ATOM 1301 N N . ARG A 1 175 ? -12.056 -11.024 15.008 1.00 58.97 175 ARG A N 1
ATOM 1302 C CA . ARG A 1 175 ? -11.201 -12.184 15.337 1.00 58.97 175 ARG A CA 1
ATOM 1303 C C . ARG A 1 175 ? -11.699 -13.018 16.524 1.00 58.97 175 ARG A C 1
ATOM 1305 O O . ARG A 1 175 ? -11.142 -14.079 16.770 1.00 58.97 175 ARG A O 1
ATOM 1312 N N . ILE A 1 176 ? -12.689 -12.537 17.284 1.00 51.31 176 ILE A N 1
ATOM 1313 C CA . ILE A 1 176 ? -13.253 -13.245 18.454 1.00 51.31 176 ILE A CA 1
ATOM 1314 C C . ILE A 1 176 ? -14.421 -14.165 18.038 1.00 51.31 176 ILE A C 1
ATOM 1316 O O . ILE A 1 176 ? -14.883 -14.979 18.831 1.00 51.31 176 ILE A O 1
ATOM 1320 N N . THR A 1 177 ? -14.911 -14.043 16.800 1.00 43.81 177 THR A N 1
ATOM 1321 C CA . THR A 1 177 ? -16.108 -14.747 16.307 1.00 43.81 177 THR A CA 1
ATOM 1322 C C . THR A 1 177 ? -15.829 -15.959 15.407 1.00 43.81 177 THR A C 1
ATOM 1324 O O . THR A 1 177 ? -16.789 -16.540 14.904 1.00 43.81 177 THR A O 1
ATOM 1327 N N . GLU A 1 178 ? -14.567 -16.379 15.251 1.00 37.91 178 GLU A N 1
ATOM 1328 C CA . GLU A 1 178 ? -14.161 -17.624 14.560 1.00 37.91 178 GLU A CA 1
ATOM 1329 C C . GLU A 1 178 ? -13.649 -18.701 15.526 1.00 37.91 178 GLU A C 1
ATOM 1331 O O . GLU A 1 178 ? -12.921 -18.349 16.485 1.00 37.91 178 GLU A O 1
#

Radius of gyration: 16.34 Å; chains: 1; bounding box: 40×33×41 Å

Foldseek 3Di:
DVVVVVVVVVVQVVQQVDLPFWKFKAALQQATQHTHLLVCLQDVCNDHRHRVQCCLFPVPVVPPPDPLSLVSNLQSLQSNVVSVVLDPDDPSSCVSLVVSVVRGPSSVVSNVVNDHHDQKDWHWGAPGPLGIAIWIKGKDQPDSVRRMIMIGIAGPDPVNNVSSVVSSVVSVVVVVPD

Secondary structure (DSSP, 8-state):
--HHHHHHHHHHHHHHH--SS-EEEEETT-BEEEE-HHHHTT-GGGSTT-BHHHIIIIITGGGTT-HHHHHHHHHHHHHHHHHHHHS---HHHHHHHHHHHHH-HHHHHHHHT-PPPPSEEEEEEEEETTEEEEEEEEEEEEETTTTEEEEEEEESSHHHHHHHHHHHHHHHHHTT--

Organism: NCBI:txid404366

pLDDT: mean 88.87, std 11.99, range [37.91, 98.12]

InterPro domains:
  IPR041413 MmyB-like transcription regulator ligand binding [PF17765] (9-167)

Sequence (178 aa):
MSGDRHDSESLRAHVSSFAGAPVLVRDRHLTVLASNPLARAISPAFAVGVNLARYAFVDAAGHAGNDGWDAATTQIAAMLRESLDRHREDGPFRRIVGELSAMSASFSEAWAAEAAPARQGEATFLGTAVGELRLVYHEEWVDDTHAEALMLLFGADSEAEAKLTTLASIVGNGRITE